Protein AF-H3BU22-F1 (afdb_monomer_lite)

Secondary structure (DSSP, 8-state):
--TTGGGTTTHHHHHHHHHHHHHHTTSHHHHHHHHHHHHHHHHHTPPPPPPHHHHHHHH-GGG-----------SSS-TTSHHHHHHHHHHHHHHHHHHHHHHHHH--

pLDDT: mean 73.36, std 15.88, range [46.72, 96.0]

Structure (mmCIF, N/CA/C/O backbone):
data_AF-H3BU22-F1
#
_entry.id   AF-H3BU22-F1
#
loop_
_atom_site.group_PDB
_atom_site.id
_atom_site.type_symbol
_atom_site.label_atom_id
_atom_site.label_alt_id
_atom_site.label_comp_id
_atom_site.label_asym_id
_atom_site.label_entity_id
_atom_site.label_seq_id
_atom_site.pdbx_PDB_ins_code
_atom_site.Cartn_x
_atom_site.Cartn_y
_atom_site.Cartn_z
_atom_site.occupancy
_atom_site.B_iso_or_equiv
_atom_site.auth_seq_id
_atom_site.auth_comp_id
_atom_site.auth_asym_id
_atom_site.auth_atom_id
_atom_site.pdbx_PDB_model_num
ATOM 1 N N . MET A 1 1 ? 21.567 -6.289 17.424 1.00 46.72 1 MET A N 1
ATOM 2 C CA . MET A 1 1 ? 20.933 -5.174 16.687 1.00 46.72 1 MET A CA 1
ATOM 3 C C . MET A 1 1 ? 22.020 -4.276 16.084 1.00 46.72 1 MET A C 1
ATOM 5 O O . MET A 1 1 ? 22.001 -3.082 16.297 1.00 46.72 1 MET A O 1
ATOM 9 N N . TRP A 1 2 ? 23.017 -4.881 15.425 1.00 53.62 2 TRP A N 1
ATOM 10 C CA . TRP A 1 2 ? 24.267 -4.221 14.996 1.00 53.62 2 TRP A CA 1
ATOM 11 C C . TRP A 1 2 ? 24.786 -4.763 13.646 1.00 53.62 2 TRP A C 1
ATOM 13 O O . TRP A 1 2 ? 25.824 -4.352 13.166 1.00 53.62 2 TRP A O 1
ATOM 23 N N . LEU A 1 3 ? 24.074 -5.715 13.027 1.00 56.16 3 LEU A N 1
ATOM 24 C CA . LEU A 1 3 ? 24.495 -6.381 11.785 1.00 56.16 3 LEU A CA 1
ATOM 25 C C . LEU A 1 3 ? 23.991 -5.672 10.514 1.00 56.16 3 LEU A C 1
ATOM 27 O O . LEU A 1 3 ? 24.391 -6.048 9.418 1.00 56.16 3 LEU A O 1
ATOM 31 N N . TRP A 1 4 ? 23.089 -4.692 10.649 1.00 56.75 4 TRP A N 1
ATOM 32 C CA . TRP A 1 4 ? 22.425 -4.026 9.521 1.00 56.75 4 TRP A CA 1
ATOM 33 C C . TRP A 1 4 ? 23.093 -2.695 9.147 1.00 56.75 4 TRP A C 1
ATOM 35 O O . TRP A 1 4 ? 23.207 -2.384 7.960 1.00 56.75 4 TRP A O 1
ATOM 45 N N . GLU A 1 5 ? 23.584 -1.935 10.132 1.00 57.72 5 GLU A N 1
ATOM 46 C CA . GLU A 1 5 ? 24.343 -0.701 9.900 1.00 57.72 5 GLU A CA 1
ATOM 47 C C . GLU A 1 5 ? 25.673 -0.930 9.157 1.00 57.72 5 GLU A C 1
ATOM 49 O O . GLU A 1 5 ? 25.984 -0.170 8.242 1.00 57.72 5 GLU A O 1
ATOM 54 N N . ASP A 1 6 ? 26.409 -2.005 9.462 1.00 60.94 6 ASP A N 1
ATOM 55 C CA . ASP A 1 6 ? 27.744 -2.249 8.885 1.00 60.94 6 ASP A CA 1
ATOM 56 C C . ASP A 1 6 ? 27.724 -2.726 7.415 1.00 60.94 6 ASP A C 1
ATOM 58 O O . ASP A 1 6 ? 28.759 -2.732 6.750 1.00 60.94 6 ASP A O 1
ATOM 62 N N . GLN A 1 7 ? 26.557 -3.105 6.870 1.00 58.91 7 GLN A N 1
ATOM 63 C CA . GLN A 1 7 ? 26.413 -3.641 5.501 1.00 58.91 7 GLN A CA 1
ATOM 64 C C . GLN A 1 7 ? 25.721 -2.687 4.508 1.00 58.91 7 GLN A C 1
ATOM 66 O O . GLN A 1 7 ? 25.407 -3.080 3.385 1.00 58.91 7 GLN A O 1
ATOM 71 N N . GLY A 1 8 ? 25.484 -1.424 4.880 1.00 62.59 8 GLY A N 1
ATOM 72 C CA . GLY A 1 8 ? 24.831 -0.450 3.989 1.00 62.59 8 GLY A CA 1
ATOM 73 C C . GLY A 1 8 ? 23.296 -0.529 3.962 1.00 62.59 8 GLY A C 1
ATOM 74 O O . GLY A 1 8 ? 22.656 0.021 3.062 1.00 62.59 8 GLY A O 1
ATOM 75 N N . GLY A 1 9 ? 22.691 -1.175 4.961 1.00 76.44 9 GLY A N 1
ATOM 76 C CA . GLY A 1 9 ? 21.257 -1.129 5.248 1.00 76.44 9 GLY A CA 1
ATOM 77 C C . GLY A 1 9 ? 20.309 -1.458 4.079 1.00 76.44 9 GLY A C 1
ATOM 78 O O . GLY A 1 9 ? 20.547 -2.355 3.277 1.00 76.44 9 GLY A O 1
ATOM 79 N N . LEU A 1 10 ? 19.190 -0.721 3.980 1.00 83.69 10 LEU A N 1
ATOM 80 C CA . LEU A 1 10 ? 18.141 -0.914 2.957 1.00 83.69 10 LEU A CA 1
ATOM 81 C C . LEU A 1 10 ? 18.550 -0.451 1.547 1.00 83.69 10 LEU A C 1
ATOM 83 O O . LEU A 1 10 ? 17.807 -0.673 0.591 1.00 83.69 10 LEU A O 1
ATOM 87 N N . LEU A 1 11 ? 19.709 0.193 1.398 1.00 85.06 11 LEU A N 1
ATOM 88 C CA . LEU A 1 11 ? 20.101 0.844 0.151 1.00 85.06 11 LEU A CA 1
ATOM 89 C C . LEU A 1 11 ? 20.372 -0.169 -0.968 1.00 85.06 11 LEU A C 1
ATOM 91 O O . LEU A 1 11 ? 19.943 0.049 -2.100 1.00 85.06 11 LEU A O 1
ATOM 95 N N . GLY A 1 12 ? 21.014 -1.295 -0.646 1.00 87.12 12 GLY A N 1
ATOM 96 C CA . GLY A 1 12 ? 21.253 -2.403 -1.577 1.00 87.12 12 GLY A CA 1
ATOM 97 C C . GLY A 1 12 ? 19.964 -2.986 -2.177 1.00 87.12 12 GLY A C 1
ATOM 98 O O . GLY 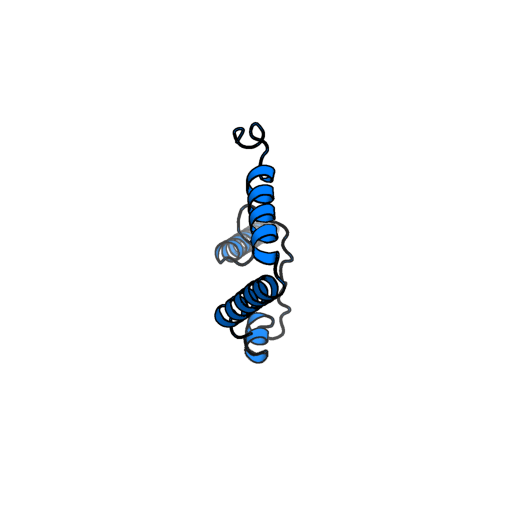A 1 12 ? 19.776 -2.900 -3.394 1.00 87.12 12 GLY A O 1
ATOM 99 N N . PRO A 1 13 ? 19.041 -3.536 -1.364 1.00 90.12 13 PRO A N 1
ATOM 100 C CA . PRO A 1 13 ? 17.792 -4.099 -1.877 1.00 90.12 13 PRO A CA 1
ATOM 101 C C . PRO A 1 13 ? 16.906 -3.047 -2.556 1.00 90.12 13 PRO A C 1
ATOM 103 O O . PRO A 1 13 ? 16.295 -3.341 -3.582 1.00 90.12 13 PRO A O 1
ATOM 106 N N . PHE A 1 14 ? 16.872 -1.810 -2.049 1.00 90.25 14 PHE A N 1
ATOM 107 C CA . PHE A 1 14 ? 16.133 -0.722 -2.691 1.00 90.25 14 PHE A CA 1
ATOM 108 C C . PHE A 1 14 ? 16.678 -0.402 -4.090 1.00 90.25 14 PHE A C 1
ATOM 110 O O . PHE A 1 14 ? 15.912 -0.327 -5.051 1.00 90.25 14 PHE A O 1
ATOM 117 N N . SER A 1 15 ? 18.001 -0.276 -4.224 1.00 91.25 15 SER A N 1
ATOM 118 C CA . SER A 1 15 ? 18.657 0.001 -5.509 1.00 91.25 15 SER A CA 1
ATOM 119 C C . SER A 1 15 ? 18.463 -1.142 -6.505 1.00 91.25 15 SER A C 1
ATOM 121 O O . SER A 1 15 ? 18.220 -0.899 -7.686 1.00 91.25 15 SER A O 1
ATOM 123 N N . PHE A 1 16 ? 18.512 -2.392 -6.035 1.00 92.00 16 PHE A N 1
ATOM 124 C CA . PHE A 1 16 ? 18.233 -3.565 -6.861 1.00 92.00 16 PHE A CA 1
ATOM 125 C C . PHE A 1 16 ? 16.795 -3.559 -7.400 1.00 92.00 16 PHE A C 1
ATOM 127 O O . PHE A 1 16 ? 16.590 -3.698 -8.606 1.00 92.00 16 PHE A O 1
ATOM 134 N N . LEU A 1 17 ? 15.803 -3.336 -6.531 1.00 94.44 17 LEU A N 1
ATOM 135 C CA . LEU A 1 17 ? 14.396 -3.244 -6.935 1.00 94.44 17 LEU A CA 1
ATOM 136 C C . LEU A 1 17 ? 14.160 -2.096 -7.921 1.00 94.44 17 LEU A C 1
ATOM 138 O O . LEU A 1 17 ? 13.443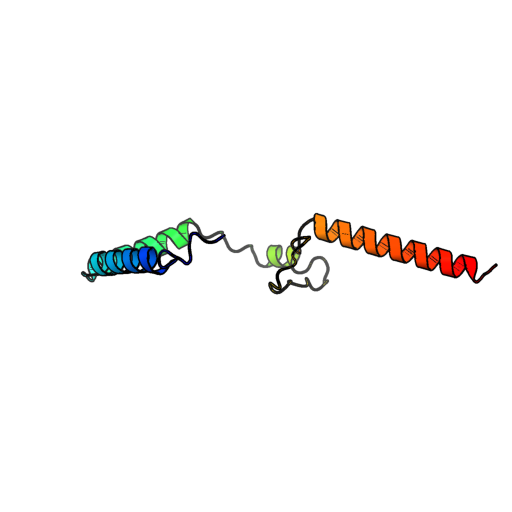 -2.276 -8.905 1.00 94.44 17 LEU A O 1
ATOM 1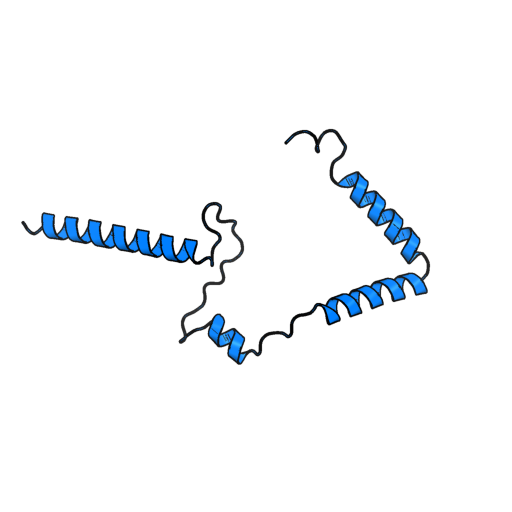42 N N . LEU A 1 18 ? 14.795 -0.943 -7.694 1.00 92.19 18 LEU A N 1
ATOM 143 C CA . LEU A 1 18 ? 14.733 0.197 -8.604 1.00 92.19 18 LEU A CA 1
ATOM 144 C C . LEU A 1 18 ? 15.294 -0.160 -9.987 1.00 92.19 18 LEU A C 1
ATOM 146 O O . LEU A 1 18 ? 14.674 0.159 -10.999 1.00 92.19 18 LEU A O 1
ATOM 150 N N . LEU A 1 19 ? 16.431 -0.856 -10.048 1.00 95.94 19 LEU A N 1
ATOM 151 C CA . LEU A 1 19 ? 17.042 -1.263 -11.313 1.00 95.94 19 LEU A CA 1
ATOM 152 C C . LEU A 1 19 ? 16.164 -2.262 -12.074 1.00 95.94 19 LEU A C 1
ATOM 154 O O . LEU A 1 19 ? 15.964 -2.104 -13.279 1.00 95.94 19 LEU A O 1
ATOM 158 N N . VAL A 1 20 ? 15.582 -3.243 -11.378 1.00 94.69 20 VAL A N 1
ATOM 159 C CA . VAL A 1 20 ? 14.605 -4.175 -11.966 1.00 94.69 20 VAL A CA 1
ATOM 160 C C . VAL A 1 20 ? 13.393 -3.414 -12.505 1.00 94.69 20 VAL A C 1
ATOM 162 O O . VAL A 1 20 ? 12.985 -3.643 -13.644 1.00 94.69 20 VAL A O 1
ATOM 165 N N . LEU A 1 21 ? 12.850 -2.468 -11.734 1.00 93.38 21 LEU A N 1
ATOM 166 C CA . LEU A 1 21 ? 11.709 -1.653 -12.149 1.00 93.38 21 LEU A CA 1
ATOM 167 C C . LEU A 1 21 ? 12.022 -0.833 -13.408 1.00 93.38 21 LEU A C 1
ATOM 169 O O . LEU A 1 21 ? 11.221 -0.819 -14.345 1.00 93.38 21 LEU A O 1
ATOM 173 N N . LEU A 1 22 ? 13.192 -0.193 -13.464 1.00 92.88 22 LEU A N 1
ATOM 174 C CA . LEU A 1 22 ? 13.649 0.569 -14.631 1.00 92.88 22 LEU A CA 1
ATOM 175 C C . LEU A 1 22 ? 13.843 -0.326 -15.861 1.00 92.88 22 LEU A C 1
ATOM 177 O O . LEU A 1 22 ? 13.520 0.076 -16.979 1.00 92.88 22 LEU A O 1
ATOM 181 N N . LEU A 1 23 ? 14.340 -1.551 -15.671 1.00 93.81 23 LEU A N 1
ATOM 182 C CA . LEU A 1 23 ? 14.543 -2.499 -16.764 1.00 93.81 23 LEU A CA 1
ATOM 183 C C . LEU A 1 23 ? 13.208 -3.008 -17.323 1.00 93.81 23 LEU A C 1
ATOM 185 O O . LEU A 1 23 ? 13.028 -3.070 -18.540 1.00 93.81 23 LEU A O 1
ATOM 189 N N . VAL A 1 24 ? 12.257 -3.322 -16.441 1.00 91.56 24 VAL A N 1
ATOM 190 C CA . VAL A 1 24 ? 10.916 -3.787 -16.818 1.00 91.56 24 VAL A CA 1
ATOM 191 C C . VAL A 1 24 ? 10.137 -2.683 -17.533 1.00 91.56 24 VAL A C 1
ATOM 193 O O . VAL A 1 24 ? 9.527 -2.944 -18.568 1.00 91.56 24 VAL A O 1
ATOM 196 N N . THR A 1 25 ? 10.201 -1.442 -17.047 1.00 93.06 25 THR A N 1
ATOM 197 C CA . THR A 1 25 ? 9.432 -0.300 -17.585 1.00 93.06 25 THR A CA 1
ATOM 198 C C . THR A 1 25 ? 10.087 0.398 -18.781 1.00 93.06 25 THR A C 1
ATOM 200 O O . THR A 1 25 ? 9.609 1.437 -19.232 1.00 93.06 25 THR A O 1
ATOM 203 N N . ARG A 1 26 ? 11.148 -0.182 -19.358 1.00 93.06 26 ARG A N 1
ATOM 204 C CA . ARG A 1 26 ? 11.879 0.407 -20.492 1.00 93.06 26 ARG A CA 1
ATOM 205 C C . ARG A 1 26 ? 11.037 0.560 -21.770 1.00 93.06 26 ARG A C 1
ATOM 207 O O . ARG A 1 26 ? 11.410 1.333 -22.647 1.00 93.06 26 ARG A O 1
ATOM 214 N N . SER A 1 27 ? 9.923 -0.169 -21.893 1.00 92.56 27 SER A N 1
ATOM 215 C CA . SER A 1 27 ? 8.940 0.002 -22.970 1.00 92.56 27 SER A CA 1
ATOM 216 C C . SER A 1 27 ? 7.632 0.586 -22.421 1.00 92.56 27 SER A C 1
ATOM 218 O O . SER A 1 27 ? 7.215 0.216 -21.316 1.00 92.56 27 SER A O 1
ATOM 220 N N . PRO A 1 28 ? 6.934 1.445 -23.189 1.00 89.56 28 PRO A N 1
ATOM 221 C CA . PRO A 1 28 ? 5.649 1.999 -22.763 1.00 89.56 28 PRO A CA 1
ATOM 222 C C . PRO A 1 28 ? 4.602 0.899 -22.545 1.00 89.56 28 PRO A C 1
ATOM 224 O O . PRO A 1 28 ? 3.798 0.986 -21.624 1.00 89.56 28 PRO A O 1
ATOM 227 N N . VAL A 1 29 ? 4.656 -0.179 -23.334 1.00 94.19 29 VAL A N 1
ATOM 228 C CA . VAL A 1 29 ? 3.755 -1.331 -23.197 1.00 94.19 29 VAL A CA 1
ATOM 229 C C . VAL A 1 29 ? 3.965 -2.028 -21.854 1.00 94.19 29 VAL A C 1
ATOM 231 O O . VAL A 1 29 ? 2.998 -2.275 -21.138 1.00 94.19 29 VAL A O 1
ATOM 234 N N . ASN A 1 30 ? 5.214 -2.297 -21.469 1.00 92.38 30 ASN A N 1
ATOM 235 C CA . ASN A 1 30 ? 5.514 -2.960 -20.201 1.00 92.38 30 ASN A CA 1
ATOM 236 C C . ASN A 1 30 ? 5.142 -2.083 -19.003 1.00 92.38 30 ASN A C 1
ATOM 238 O O . ASN A 1 30 ? 4.632 -2.596 -18.009 1.00 92.38 30 ASN A O 1
ATOM 242 N N . ALA A 1 31 ? 5.363 -0.768 -19.102 1.00 92.81 31 ALA A N 1
ATOM 243 C CA . ALA A 1 31 ? 4.936 0.176 -18.076 1.00 92.81 31 ALA A CA 1
ATOM 244 C C . ALA A 1 31 ? 3.408 0.143 -17.898 1.00 92.81 31 ALA A C 1
ATOM 246 O O . ALA A 1 31 ? 2.924 -0.014 -16.777 1.00 92.81 31 ALA A O 1
ATOM 247 N N . CYS A 1 32 ? 2.648 0.190 -18.997 1.00 94.62 32 CYS A N 1
ATOM 248 C CA . CYS A 1 32 ? 1.190 0.084 -18.955 1.00 94.62 32 CYS A CA 1
ATOM 249 C C . CYS A 1 32 ? 0.712 -1.256 -18.381 1.00 94.62 32 CYS A C 1
ATOM 251 O O . CYS A 1 32 ? -0.202 -1.267 -17.557 1.00 94.62 32 CYS A O 1
ATOM 253 N N . LEU A 1 33 ? 1.330 -2.374 -18.773 1.00 95.50 33 LEU A N 1
ATOM 254 C CA . LEU A 1 33 ? 0.995 -3.700 -18.246 1.00 95.50 33 LEU A CA 1
ATOM 255 C C . LEU A 1 33 ? 1.266 -3.794 -16.744 1.00 95.50 33 LEU A C 1
ATOM 257 O O . LEU A 1 33 ? 0.413 -4.278 -16.001 1.00 95.50 33 LEU A O 1
ATOM 261 N N . LEU A 1 34 ? 2.411 -3.288 -16.281 1.00 94.06 34 LEU A N 1
ATOM 262 C CA . LEU A 1 34 ? 2.760 -3.279 -14.864 1.00 94.06 34 LEU A CA 1
ATOM 263 C C . LEU A 1 34 ? 1.740 -2.461 -14.062 1.00 94.06 34 LEU A C 1
ATOM 265 O O . LEU A 1 34 ? 1.137 -2.985 -13.126 1.00 94.06 34 LEU A O 1
ATOM 269 N N . THR A 1 35 ? 1.479 -1.214 -14.459 1.00 93.75 35 THR A N 1
ATOM 270 C CA . THR A 1 35 ? 0.500 -0.349 -13.784 1.00 93.75 35 THR A CA 1
ATOM 271 C C . THR A 1 35 ? -0.912 -0.935 -13.827 1.00 93.75 35 THR A C 1
ATOM 273 O O . THR A 1 35 ? -1.600 -0.945 -12.807 1.00 93.75 35 THR A O 1
ATOM 276 N N . GLY A 1 36 ? -1.336 -1.474 -14.972 1.00 96.00 36 GLY A N 1
ATOM 277 C CA . GLY A 1 36 ? -2.631 -2.136 -15.117 1.00 96.00 36 GLY A CA 1
ATOM 278 C C . GLY A 1 36 ? -2.761 -3.356 -14.205 1.00 96.00 36 GLY A C 1
ATOM 279 O O . GLY A 1 36 ? -3.776 -3.511 -13.531 1.00 96.00 36 GLY A O 1
ATOM 280 N N . SER A 1 37 ? -1.715 -4.180 -14.111 1.00 94.56 37 SER A N 1
ATOM 281 C CA . SER A 1 37 ? -1.696 -5.346 -13.221 1.00 94.56 37 SER A CA 1
ATOM 282 C C . SER A 1 37 ? -1.780 -4.953 -11.743 1.00 94.56 37 SER A C 1
ATOM 284 O O . SER A 1 37 ? -2.575 -5.531 -11.005 1.00 94.56 37 SER A O 1
ATOM 286 N N . LEU A 1 38 ? -1.044 -3.917 -11.324 1.00 93.88 38 LEU A N 1
ATOM 287 C CA . LEU A 1 38 ? -1.109 -3.351 -9.974 1.00 93.88 38 LEU A CA 1
ATOM 288 C C . LEU A 1 38 ? -2.506 -2.815 -9.669 1.00 93.88 38 LEU A C 1
ATOM 290 O O . LEU A 1 38 ? -3.036 -3.059 -8.589 1.00 93.88 38 LEU A O 1
ATOM 294 N N . PHE A 1 39 ? -3.124 -2.124 -10.625 1.00 94.31 39 PHE A N 1
ATOM 295 C CA . PHE A 1 39 ? -4.482 -1.620 -10.474 1.00 94.31 39 PHE A CA 1
ATOM 296 C C . PHE A 1 39 ? -5.496 -2.756 -10.309 1.00 94.31 39 PHE A C 1
ATOM 298 O O . PHE A 1 39 ? -6.301 -2.730 -9.379 1.00 94.31 39 PHE A O 1
ATOM 305 N N . VAL A 1 40 ? -5.440 -3.779 -11.165 1.00 95.31 40 VAL A N 1
ATOM 306 C CA . VAL A 1 40 ? -6.310 -4.960 -11.055 1.00 95.31 40 VAL A CA 1
ATOM 307 C C . VAL A 1 40 ? -6.097 -5.660 -9.717 1.00 95.31 40 VAL A C 1
ATOM 309 O O . VAL A 1 40 ? -7.074 -5.974 -9.042 1.00 95.31 40 VAL A O 1
ATOM 312 N N . LEU A 1 41 ? -4.846 -5.839 -9.292 1.00 94.19 41 LEU A N 1
ATOM 313 C CA . LEU A 1 41 ? -4.510 -6.428 -8.000 1.00 94.19 41 LEU A CA 1
ATOM 314 C C . LEU A 1 41 ? -5.145 -5.623 -6.862 1.00 94.19 41 LEU A C 1
ATOM 316 O O . LEU A 1 41 ? -5.873 -6.188 -6.049 1.00 94.19 41 LEU A O 1
ATOM 320 N N . LEU A 1 42 ? -4.961 -4.301 -6.844 1.00 92.00 42 LEU A N 1
ATOM 321 C CA . LEU A 1 42 ? -5.592 -3.438 -5.846 1.00 92.00 42 LEU A CA 1
ATOM 322 C C . LEU A 1 42 ? -7.111 -3.589 -5.848 1.00 92.00 42 LEU A C 1
ATOM 324 O O . LEU A 1 42 ? -7.699 -3.626 -4.776 1.00 92.00 42 LEU A O 1
ATOM 328 N N . ARG A 1 43 ? -7.753 -3.706 -7.013 1.00 89.62 43 ARG A N 1
ATOM 329 C CA . ARG A 1 43 ? -9.209 -3.888 -7.110 1.00 89.62 43 ARG A CA 1
ATOM 330 C C . ARG A 1 43 ? -9.670 -5.254 -6.609 1.00 89.62 43 ARG A C 1
ATOM 332 O O . ARG A 1 43 ? -10.672 -5.305 -5.908 1.00 89.62 43 ARG A O 1
ATOM 339 N N . VAL A 1 44 ? -8.946 -6.327 -6.921 1.00 92.06 44 VAL A N 1
ATOM 340 C CA . VAL A 1 44 ? -9.259 -7.690 -6.453 1.00 92.06 44 VAL A CA 1
ATOM 341 C C . VAL A 1 44 ? -9.083 -7.810 -4.940 1.00 92.06 44 VAL A C 1
ATOM 343 O O . VAL A 1 44 ? -9.893 -8.451 -4.278 1.00 92.06 44 VAL A O 1
ATOM 346 N N . PHE A 1 45 ? -8.056 -7.166 -4.384 1.00 88.88 45 PHE A N 1
ATOM 347 C CA . PHE A 1 45 ? -7.783 -7.161 -2.944 1.00 88.88 45 PHE A CA 1
ATOM 348 C C . PHE A 1 45 ? -8.429 -5.983 -2.198 1.00 88.88 45 PHE A C 1
ATOM 350 O O . PHE A 1 45 ? -8.217 -5.827 -0.995 1.00 88.88 45 PHE A O 1
ATOM 357 N N . SER A 1 46 ? -9.219 -5.146 -2.877 1.00 80.69 46 SER A N 1
ATOM 358 C CA . SER A 1 46 ? -9.973 -4.081 -2.219 1.00 80.69 46 SER A CA 1
ATOM 359 C C . SER A 1 46 ? -11.153 -4.692 -1.487 1.00 80.69 46 SER A C 1
ATOM 361 O O . SER A 1 46 ? -12.024 -5.312 -2.092 1.00 80.69 46 SER A O 1
ATOM 363 N N . PHE A 1 47 ? -11.215 -4.464 -0.181 1.00 76.56 47 PHE A N 1
ATOM 364 C CA . PHE A 1 47 ? -12.431 -4.731 0.568 1.00 76.56 47 PHE A CA 1
ATOM 365 C C . PHE A 1 47 ? -13.524 -3.758 0.128 1.00 76.56 47 PHE A C 1
ATOM 367 O O . PHE A 1 47 ? -13.265 -2.567 -0.068 1.00 76.56 47 PHE A O 1
ATOM 374 N N . GLU A 1 48 ? -14.747 -4.268 -0.006 1.00 71.62 48 GLU A N 1
ATOM 375 C CA . GLU A 1 48 ? -15.932 -3.440 -0.204 1.00 71.62 48 GLU A CA 1
ATOM 376 C C . GLU A 1 48 ? -15.970 -2.382 0.917 1.00 71.62 48 GLU A C 1
ATOM 378 O O . GLU A 1 48 ? -15.940 -2.754 2.100 1.00 71.62 48 GLU A O 1
ATOM 383 N N . PRO A 1 49 ? -15.993 -1.072 0.603 1.00 67.12 49 PRO A N 1
ATOM 384 C CA . PRO A 1 49 ? -16.134 -0.060 1.635 1.00 67.12 49 PRO A CA 1
ATOM 385 C C . PRO A 1 49 ? -17.437 -0.326 2.392 1.00 67.12 49 PRO A C 1
ATOM 387 O O . PRO A 1 49 ? -18.510 -0.437 1.799 1.00 67.12 49 PRO A O 1
ATOM 390 N N . VAL A 1 50 ? -17.332 -0.469 3.715 1.00 65.19 50 VAL A N 1
ATOM 391 C CA . VAL A 1 50 ? -18.480 -0.774 4.573 1.00 65.19 50 VAL A CA 1
ATOM 392 C C . VAL A 1 50 ? -19.572 0.276 4.323 1.00 65.19 50 VAL A C 1
ATOM 394 O O . VAL A 1 50 ? -19.263 1.471 4.379 1.00 65.19 50 VAL A O 1
ATOM 397 N N . PRO A 1 51 ? -20.837 -0.127 4.075 1.00 73.56 51 PRO A N 1
ATOM 398 C CA . PRO A 1 51 ? -21.928 0.814 3.853 1.00 73.56 51 PRO A CA 1
ATOM 399 C C . PRO A 1 51 ? -21.952 1.866 4.958 1.00 73.56 51 PRO A C 1
ATOM 401 O O . PRO A 1 51 ? -21.831 1.515 6.136 1.00 73.56 51 PRO A O 1
ATOM 404 N N . SER A 1 52 ? -22.129 3.138 4.597 1.00 66.00 52 SER A N 1
ATOM 405 C CA . SER A 1 52 ? -22.059 4.270 5.533 1.00 66.00 52 SER A CA 1
ATOM 406 C C . SER A 1 52 ? -22.926 4.056 6.778 1.00 66.00 52 SER A C 1
ATOM 408 O O . SER A 1 52 ? -22.490 4.348 7.886 1.00 66.00 52 SER A O 1
ATOM 410 N N . CYS A 1 53 ? -24.098 3.430 6.636 1.00 65.00 53 CYS A N 1
ATOM 411 C CA . CYS A 1 53 ? -24.969 3.056 7.752 1.00 65.00 53 CYS A CA 1
ATOM 412 C C . CYS A 1 53 ? -24.304 2.106 8.768 1.00 65.00 53 CYS A C 1
ATOM 414 O O . CYS A 1 53 ? -24.475 2.288 9.971 1.00 65.00 53 CYS A O 1
ATOM 416 N N . ARG A 1 54 ? -23.530 1.107 8.316 1.00 62.62 54 ARG A N 1
ATOM 417 C CA . ARG A 1 54 ? -22.776 0.195 9.199 1.00 62.62 54 ARG A CA 1
ATOM 418 C C . ARG A 1 54 ? -21.503 0.848 9.733 1.00 62.62 54 ARG A C 1
ATOM 420 O O . ARG A 1 54 ? -21.163 0.639 10.892 1.00 62.62 54 ARG A O 1
ATOM 427 N N . ALA A 1 55 ? -20.832 1.671 8.927 1.00 63.19 55 ALA A N 1
ATOM 428 C CA . ALA A 1 55 ? -19.681 2.445 9.388 1.00 63.19 55 ALA A CA 1
ATOM 429 C C . ALA A 1 55 ? -20.082 3.386 10.537 1.00 63.19 55 ALA A C 1
ATOM 431 O O . ALA A 1 55 ? -19.389 3.449 11.546 1.00 63.19 55 ALA A O 1
ATOM 432 N N . LEU A 1 56 ? -21.249 4.032 10.446 1.00 60.03 56 LEU A N 1
ATOM 433 C CA . LEU A 1 56 ? -21.806 4.881 11.504 1.00 60.03 56 LEU A CA 1
ATOM 434 C C . LEU A 1 56 ? -22.211 4.105 12.762 1.00 60.03 56 LEU A C 1
ATOM 436 O O . LEU A 1 56 ? -22.124 4.652 13.853 1.00 60.03 56 LEU A O 1
ATOM 440 N N . GLN A 1 57 ? -22.601 2.833 12.659 1.00 63.47 57 GLN A N 1
ATOM 441 C CA . GLN A 1 57 ? -22.853 2.004 13.846 1.00 63.47 57 GLN A CA 1
ATOM 442 C C . GLN A 1 57 ? -21.566 1.698 14.625 1.00 63.47 57 GLN A C 1
ATOM 444 O O . GLN A 1 57 ? -21.611 1.584 15.848 1.00 63.47 57 GLN A O 1
ATOM 449 N N . VAL A 1 58 ? -20.426 1.599 13.932 1.00 61.81 58 VAL A N 1
ATOM 450 C CA . VAL A 1 58 ? -19.106 1.367 14.544 1.00 61.81 58 VAL A CA 1
ATOM 451 C C . VAL A 1 58 ? -18.461 2.677 15.016 1.00 61.81 58 VAL A C 1
ATOM 453 O O . VAL A 1 58 ? -17.914 2.729 16.113 1.00 61.81 58 VAL A O 1
ATOM 456 N N . LEU A 1 59 ? -18.557 3.745 14.220 1.00 61.16 59 LEU A N 1
ATOM 457 C CA . LEU A 1 59 ? -17.979 5.067 14.508 1.00 61.16 59 LEU A CA 1
ATOM 458 C C . LEU A 1 59 ? -18.866 5.933 15.418 1.00 61.16 59 LEU A C 1
ATOM 460 O O . LEU A 1 59 ? -18.412 6.906 16.011 1.00 61.16 59 LEU A O 1
ATOM 464 N N . LYS A 1 60 ? -20.160 5.636 15.526 1.00 55.88 60 LYS A N 1
ATOM 465 C CA . LYS A 1 60 ? -21.083 6.424 16.348 1.00 55.88 60 LYS A CA 1
ATOM 466 C C . LYS A 1 60 ? -22.197 5.562 16.952 1.00 55.88 60 LYS A C 1
ATOM 468 O O . LYS A 1 60 ? -23.382 5.808 16.708 1.00 55.88 60 LYS A O 1
ATOM 473 N N . PRO A 1 61 ? -21.867 4.547 17.773 1.00 54.88 61 PRO A N 1
ATOM 474 C CA . PRO A 1 61 ? -22.893 3.798 18.480 1.00 54.88 61 PRO A CA 1
ATOM 475 C C . PRO A 1 61 ? -23.627 4.745 19.447 1.00 54.88 61 PRO A C 1
ATOM 477 O O . PRO A 1 61 ? -23.069 5.177 20.456 1.00 54.88 61 PRO A O 1
ATOM 480 N N . ARG A 1 62 ? -24.898 5.058 19.147 1.00 58.75 62 ARG A N 1
ATOM 481 C CA . ARG A 1 62 ? -25.808 5.874 19.984 1.00 58.75 62 ARG A CA 1
ATOM 482 C C . ARG A 1 62 ? -25.347 7.320 20.216 1.00 58.75 62 ARG A C 1
ATOM 484 O O . ARG A 1 62 ? -25.295 7.774 21.355 1.00 58.75 62 ARG A O 1
ATOM 491 N N . ASP A 1 63 ? -24.985 8.023 19.145 1.00 57.66 63 ASP A N 1
ATOM 492 C CA . ASP A 1 63 ? -24.592 9.444 19.169 1.00 57.66 63 ASP A CA 1
ATOM 493 C C . ASP A 1 63 ? -23.339 9.800 19.982 1.00 57.66 63 ASP A C 1
ATOM 495 O O . ASP A 1 63 ? -22.974 10.973 20.075 1.00 57.66 63 ASP A O 1
ATOM 499 N N . ARG A 1 64 ? -22.598 8.811 20.487 1.00 55.59 64 ARG A N 1
ATOM 500 C CA . ARG A 1 64 ? -21.293 9.058 21.103 1.00 55.59 64 ARG A CA 1
ATOM 501 C C . ARG A 1 64 ? -20.225 9.196 20.026 1.00 55.59 64 ARG A C 1
ATOM 503 O O . ARG A 1 64 ? -20.112 8.343 19.153 1.00 55.59 64 ARG A O 1
ATOM 510 N N . ILE A 1 65 ? -19.450 10.274 20.099 1.00 52.69 65 ILE A N 1
ATOM 511 C CA . ILE A 1 65 ? -18.293 10.523 19.234 1.00 52.69 65 ILE A CA 1
ATOM 512 C C . ILE A 1 65 ? -17.289 9.380 19.448 1.00 52.69 65 ILE A C 1
ATOM 514 O O . ILE A 1 65 ? -16.786 9.220 20.561 1.00 52.69 65 ILE A O 1
ATOM 518 N N . SER A 1 66 ? -16.990 8.576 18.420 1.00 51.22 66 SER A N 1
ATOM 519 C CA . SER A 1 66 ? -15.828 7.686 18.486 1.00 51.22 66 SER A CA 1
ATOM 520 C C . SER A 1 66 ? -14.567 8.538 18.461 1.00 51.22 66 SER A C 1
ATOM 522 O O . SER A 1 66 ? -14.282 9.202 17.461 1.00 51.22 66 SER A O 1
ATOM 524 N N . ALA A 1 67 ? -13.796 8.509 19.542 1.00 55.19 67 ALA A N 1
ATOM 525 C CA . ALA A 1 67 ? -12.429 8.995 19.514 1.00 55.19 67 ALA A CA 1
ATOM 526 C C . ALA A 1 67 ? -11.607 8.037 18.638 1.00 55.19 67 ALA A C 1
ATOM 528 O O . ALA A 1 67 ? -11.300 6.916 19.040 1.00 55.19 67 ALA A O 1
ATOM 529 N N . ILE A 1 68 ? -11.301 8.453 17.410 1.00 56.28 68 ILE A N 1
ATOM 530 C CA . ILE A 1 68 ? -10.332 7.761 16.561 1.00 56.28 68 ILE A CA 1
ATOM 531 C C . ILE A 1 68 ? -8.954 8.175 17.073 1.00 56.28 68 ILE A C 1
ATOM 533 O O . ILE A 1 68 ? -8.540 9.319 16.891 1.00 56.28 68 ILE A O 1
ATOM 537 N N . ALA A 1 69 ? -8.260 7.257 17.743 1.00 52.16 69 ALA A N 1
ATOM 538 C CA . ALA A 1 69 ? -6.904 7.494 18.212 1.00 52.16 69 ALA A CA 1
ATOM 539 C C . ALA A 1 69 ? -5.950 7.646 17.014 1.00 52.16 69 ALA A C 1
ATOM 541 O O . ALA A 1 69 ? -5.695 6.711 16.248 1.00 52.16 69 ALA A O 1
ATOM 542 N N . HIS A 1 70 ? -5.453 8.864 16.822 1.00 48.34 70 HIS A N 1
ATOM 543 C CA . HIS A 1 70 ? -4.493 9.217 15.787 1.00 48.34 70 HIS A CA 1
ATOM 544 C C . HIS A 1 70 ? -3.087 8.733 16.198 1.00 48.34 70 HIS A C 1
ATOM 546 O O . HIS A 1 70 ? -2.357 9.445 16.876 1.00 48.34 70 HIS A O 1
ATOM 552 N N . ARG A 1 71 ? -2.757 7.487 15.814 1.00 54.00 71 ARG A N 1
ATOM 553 C CA . ARG A 1 71 ? -1.434 6.811 15.783 1.00 54.00 71 ARG A CA 1
ATOM 554 C C . ARG A 1 71 ? -0.283 7.506 16.541 1.00 54.00 71 ARG A C 1
ATOM 556 O O . ARG A 1 71 ? 0.643 8.024 15.922 1.00 54.00 71 ARG A O 1
ATOM 563 N N . GLY A 1 72 ? -0.313 7.420 17.870 1.00 47.88 72 GLY A N 1
ATOM 564 C CA . GLY A 1 72 ? 0.750 7.884 18.769 1.00 47.88 72 GLY A CA 1
ATOM 565 C C . GLY A 1 72 ? 1.505 6.777 19.515 1.00 47.88 72 GLY A C 1
ATOM 566 O O . GLY A 1 72 ? 2.058 7.062 20.563 1.00 47.88 72 GLY A O 1
ATOM 567 N N . GLY A 1 73 ? 1.518 5.531 19.018 1.00 50.72 73 GLY A N 1
ATOM 568 C CA . GLY A 1 73 ? 2.415 4.473 19.514 1.00 50.72 73 GLY A CA 1
ATOM 569 C C . GLY A 1 73 ? 2.333 4.183 21.021 1.00 50.72 73 GLY A C 1
ATOM 570 O O . GLY A 1 73 ? 3.308 4.392 21.732 1.00 50.72 73 GLY A O 1
ATOM 571 N N . SER A 1 74 ? 1.202 3.670 21.513 1.00 48.22 74 SER A N 1
ATOM 572 C CA . SER A 1 74 ? 1.111 3.167 22.893 1.00 48.22 74 SER A CA 1
ATOM 573 C C .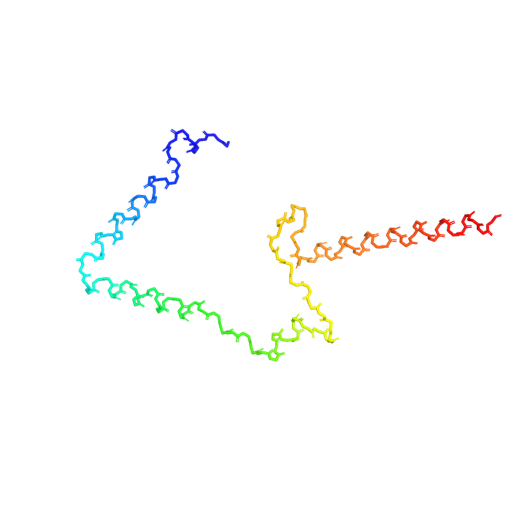 SER A 1 74 ? 1.815 1.808 23.018 1.00 48.22 74 SER A C 1
ATOM 575 O O . SER A 1 74 ? 1.494 0.867 22.289 1.00 48.22 74 SER A O 1
ATOM 577 N N . HIS A 1 75 ? 2.813 1.738 23.901 1.00 54.47 75 HIS A N 1
ATOM 578 C CA . HIS A 1 75 ? 3.825 0.677 23.951 1.00 54.47 75 HIS A CA 1
ATOM 579 C C . HIS A 1 75 ? 3.392 -0.574 24.747 1.00 54.47 75 HIS A C 1
ATOM 581 O O . HIS A 1 75 ? 3.891 -1.659 24.466 1.00 54.47 75 HIS A O 1
ATOM 587 N N . ASP A 1 76 ? 2.432 -0.456 25.676 1.00 56.59 76 ASP A N 1
ATOM 588 C CA . ASP A 1 76 ? 2.075 -1.554 26.601 1.00 56.59 76 ASP A CA 1
ATOM 589 C C . ASP A 1 76 ? 0.658 -2.128 26.415 1.00 56.59 76 ASP A C 1
ATOM 591 O O . ASP A 1 76 ? 0.379 -3.250 26.837 1.00 56.59 76 ASP A O 1
ATOM 595 N N . ALA A 1 77 ? -0.239 -1.428 25.718 1.00 50.69 77 ALA A N 1
ATOM 596 C CA . ALA A 1 77 ? -1.508 -1.995 25.266 1.00 50.69 77 ALA A CA 1
ATOM 597 C C . ALA A 1 77 ? -1.969 -1.258 24.000 1.00 50.69 77 ALA A C 1
ATOM 599 O O . ALA A 1 77 ? -2.329 -0.082 24.090 1.00 50.69 77 ALA A O 1
ATOM 600 N N . PRO A 1 78 ? -1.978 -1.906 22.817 1.00 56.62 78 PRO A N 1
ATOM 601 C CA . PRO A 1 78 ? -2.392 -1.242 21.590 1.00 56.62 78 PRO A CA 1
ATOM 602 C C . PRO A 1 78 ? -3.823 -0.720 21.740 1.00 56.62 78 PRO A C 1
ATOM 604 O O . PRO A 1 78 ? -4.758 -1.469 22.054 1.00 56.62 78 PRO A O 1
ATOM 607 N N . GLU A 1 79 ? -3.968 0.588 21.551 1.00 48.22 79 GLU A N 1
ATOM 608 C CA . GLU A 1 79 ? -5.225 1.318 21.662 1.00 48.22 79 GLU A CA 1
ATOM 609 C C . GLU A 1 79 ? -6.255 0.684 20.715 1.00 48.22 79 GLU A C 1
ATOM 611 O O . GLU A 1 79 ? -5.981 0.473 19.534 1.00 48.22 79 GLU A O 1
ATOM 616 N N . ASN A 1 80 ? -7.433 0.351 21.249 1.00 55.84 80 ASN A N 1
ATOM 617 C CA . ASN A 1 80 ? -8.510 -0.443 20.625 1.00 55.84 80 ASN A CA 1
ATOM 618 C C . ASN A 1 80 ? -8.408 -1.970 20.737 1.00 55.84 80 ASN A C 1
ATOM 620 O O . ASN A 1 80 ? -9.182 -2.684 20.099 1.00 55.84 80 ASN A O 1
ATOM 624 N N . THR A 1 81 ? -7.539 -2.503 21.593 1.00 60.00 81 THR A N 1
ATOM 625 C CA . THR A 1 81 ? -7.669 -3.902 22.020 1.00 60.00 81 THR A CA 1
ATOM 626 C C . THR A 1 81 ? -8.539 -4.043 23.265 1.00 60.00 81 THR A C 1
ATOM 628 O O . THR A 1 81 ? -8.624 -3.153 24.114 1.00 60.00 81 THR A O 1
ATOM 631 N N . LEU A 1 82 ? -9.162 -5.218 23.414 1.00 63.34 82 LEU A N 1
ATOM 632 C CA . LEU A 1 82 ? -9.856 -5.604 24.647 1.00 63.34 82 LEU A CA 1
ATOM 633 C C . LEU A 1 82 ? -8.954 -5.463 25.885 1.00 63.34 82 LEU A C 1
ATOM 635 O O . LEU A 1 82 ? -9.469 -5.227 26.974 1.00 63.34 82 LEU A O 1
ATOM 639 N N . ALA A 1 83 ? -7.633 -5.583 25.722 1.00 65.12 83 ALA A N 1
ATOM 640 C CA . ALA A 1 83 ? -6.655 -5.382 26.785 1.00 65.12 83 ALA A CA 1
ATOM 641 C C . ALA A 1 83 ? -6.660 -3.935 27.306 1.00 65.12 83 ALA A C 1
ATOM 643 O O . ALA A 1 83 ? -6.838 -3.738 28.506 1.00 65.12 83 ALA A O 1
ATOM 644 N N . ALA A 1 84 ? -6.600 -2.935 26.420 1.00 65.06 84 ALA A N 1
ATOM 645 C CA . ALA A 1 84 ? -6.655 -1.521 26.805 1.00 65.06 84 ALA A CA 1
ATOM 646 C C . ALA A 1 84 ? -7.979 -1.161 27.511 1.00 65.06 84 ALA A C 1
ATOM 648 O O . ALA A 1 84 ? -7.986 -0.486 28.539 1.00 65.06 84 ALA A O 1
ATOM 649 N N . ILE A 1 85 ? -9.113 -1.686 27.023 1.00 70.00 85 ILE A N 1
ATOM 650 C CA . ILE A 1 85 ? -10.430 -1.476 27.658 1.00 70.00 85 ILE A CA 1
ATOM 651 C C . ILE A 1 85 ? -10.488 -2.119 29.052 1.00 70.00 85 ILE A C 1
ATOM 653 O O . ILE A 1 85 ? -11.058 -1.545 29.983 1.00 70.00 85 ILE A O 1
ATOM 657 N N . ARG A 1 86 ? -9.919 -3.320 29.211 1.00 75.19 86 ARG A N 1
ATOM 658 C CA . ARG A 1 86 ? -9.856 -4.002 30.512 1.00 75.19 86 ARG A CA 1
ATOM 659 C C . ARG A 1 86 ? -8.972 -3.242 31.495 1.00 75.19 86 ARG A C 1
ATOM 661 O O . ARG A 1 86 ? -9.369 -3.102 32.646 1.00 75.19 86 ARG A O 1
ATOM 668 N N . GLN A 1 87 ? -7.839 -2.717 31.041 1.00 74.62 87 GLN A N 1
ATOM 669 C CA . GLN A 1 87 ? -6.917 -1.952 31.874 1.00 74.62 87 GLN A CA 1
ATOM 670 C C . GLN A 1 87 ? -7.554 -0.659 32.390 1.00 74.62 87 GLN A C 1
ATOM 672 O O . GLN A 1 87 ? -7.586 -0.450 33.599 1.00 74.62 87 GLN A O 1
ATOM 677 N N . LEU A 1 88 ? -8.187 0.126 31.512 1.00 74.12 88 LEU A N 1
ATOM 678 C CA . LEU A 1 88 ? -8.912 1.341 31.910 1.00 74.12 88 LEU A CA 1
ATOM 679 C C . LEU A 1 88 ? -10.044 1.054 32.907 1.00 74.12 88 LEU A C 1
ATOM 681 O O . LEU A 1 88 ? -10.274 1.829 33.834 1.00 74.12 88 LEU A O 1
ATOM 685 N N . ARG A 1 89 ? -10.749 -0.077 32.750 1.00 74.06 89 ARG A N 1
ATOM 686 C CA . ARG A 1 89 ? -11.781 -0.499 33.710 1.00 74.06 89 ARG A CA 1
ATOM 687 C C . ARG A 1 89 ? -11.183 -0.817 35.080 1.00 74.06 89 ARG A C 1
ATOM 689 O O . ARG A 1 89 ? -11.767 -0.432 36.088 1.00 74.06 89 ARG A O 1
ATOM 696 N N . MET A 1 90 ? -10.052 -1.522 35.121 1.00 76.19 90 MET A N 1
ATOM 697 C CA . MET A 1 90 ? -9.378 -1.827 36.386 1.00 76.19 90 MET A CA 1
ATOM 698 C C . MET A 1 90 ? -8.876 -0.556 37.071 1.00 76.19 90 MET A C 1
ATOM 700 O O . MET A 1 90 ? -9.065 -0.408 38.277 1.00 76.19 90 MET A O 1
ATOM 704 N N . GLU A 1 91 ? -8.326 0.384 36.304 1.00 77.25 91 GLU A N 1
ATOM 705 C CA . GLU A 1 91 ? -7.875 1.678 36.817 1.00 77.25 91 GLU A CA 1
ATOM 706 C C . GLU A 1 91 ? -9.034 2.490 37.409 1.00 77.25 91 GLU A C 1
ATOM 708 O O . GLU A 1 91 ? -8.960 2.920 38.558 1.00 77.25 91 GLU A O 1
ATOM 713 N N . GLN A 1 92 ? -10.151 2.633 36.684 1.00 75.44 92 GLN A N 1
ATOM 714 C CA . GLN A 1 92 ? -11.340 3.327 37.200 1.00 75.44 92 GLN A CA 1
ATOM 715 C C . GLN A 1 92 ? -11.892 2.682 38.471 1.00 75.44 92 GLN A C 1
ATOM 717 O O . GLN A 1 92 ? -12.302 3.385 39.397 1.00 75.44 92 GLN A O 1
ATOM 722 N N . GLN A 1 93 ? -11.904 1.350 38.533 1.00 76.69 93 GLN A N 1
ATOM 723 C CA . GLN A 1 93 ? -12.378 0.645 39.713 1.00 76.69 93 GLN A CA 1
ATOM 724 C C . GLN A 1 93 ? -11.459 0.928 40.904 1.00 76.69 93 GLN A C 1
ATOM 726 O O . GLN A 1 93 ? -11.963 1.326 41.952 1.00 76.69 93 GLN A O 1
ATOM 731 N N . ALA A 1 94 ? -10.137 0.833 40.736 1.00 80.44 94 ALA A N 1
ATOM 732 C CA . ALA A 1 94 ? -9.171 1.165 41.783 1.00 80.44 94 ALA A CA 1
ATOM 733 C C . ALA A 1 94 ? -9.360 2.595 42.321 1.00 80.44 94 ALA A C 1
ATOM 735 O O . ALA A 1 94 ? -9.424 2.773 43.537 1.00 80.44 94 ALA A O 1
ATOM 736 N N . TRP A 1 95 ? -9.553 3.580 41.436 1.00 80.50 95 TRP A N 1
ATOM 737 C CA . TRP A 1 95 ? -9.850 4.964 41.824 1.00 80.50 95 TRP A CA 1
ATOM 738 C C . TRP A 1 95 ? -11.173 5.114 42.584 1.00 80.50 95 TRP A C 1
ATOM 740 O O . TRP A 1 95 ? -11.257 5.897 43.526 1.00 80.50 95 TRP A O 1
ATOM 750 N N . SER A 1 96 ? -12.209 4.350 42.227 1.00 79.25 96 SER A N 1
ATOM 751 C CA . SER A 1 96 ? -13.478 4.375 42.967 1.00 79.25 96 SER A CA 1
ATOM 752 C C . SER A 1 96 ? -13.342 3.812 44.387 1.00 79.25 96 SER A C 1
ATOM 754 O O . SER A 1 96 ? -13.901 4.375 45.328 1.00 79.25 96 SER A O 1
ATOM 756 N N . TRP A 1 97 ? -12.549 2.749 44.565 1.00 75.12 97 TRP A N 1
ATOM 757 C CA . TRP A 1 97 ? -12.296 2.140 45.873 1.00 75.12 97 TRP A CA 1
ATOM 758 C C . TRP A 1 97 ? -11.472 3.055 46.773 1.00 75.12 97 TRP A C 1
ATOM 760 O O . TRP A 1 97 ? -11.821 3.235 47.939 1.00 75.12 97 TRP A O 1
ATOM 770 N N . THR A 1 98 ? -10.411 3.668 46.244 1.00 76.50 98 THR A N 1
ATOM 771 C CA . THR A 1 98 ? -9.589 4.611 47.015 1.00 76.50 98 THR A CA 1
ATOM 772 C C . THR A 1 98 ? -10.382 5.843 47.430 1.00 76.50 98 THR A C 1
ATOM 774 O O . THR A 1 98 ? -10.268 6.282 48.574 1.00 76.50 98 THR A O 1
ATOM 777 N N . LEU A 1 99 ? -11.242 6.360 46.552 1.00 76.94 99 LEU A N 1
ATOM 778 C CA . LEU A 1 99 ? -12.097 7.504 46.862 1.00 76.94 99 LEU A CA 1
ATOM 779 C C . LEU A 1 99 ? -13.173 7.150 47.902 1.00 76.94 99 LEU A C 1
ATOM 781 O O . LEU A 1 99 ? -13.426 7.936 48.812 1.00 76.94 99 LEU A O 1
ATOM 785 N N . SER A 1 100 ? -13.746 5.943 47.830 1.00 79.31 100 SER A N 1
ATOM 786 C CA . SER A 1 100 ? -14.698 5.454 48.833 1.00 79.31 100 SER A CA 1
ATOM 787 C C . SER A 1 100 ? -14.044 5.271 50.205 1.00 79.31 100 SER A C 1
ATOM 789 O O . SER A 1 100 ? -14.640 5.670 51.199 1.00 79.31 100 SER A O 1
ATOM 791 N N . LEU A 1 101 ? -12.821 4.730 50.262 1.00 80.06 101 LEU A N 1
ATOM 792 C CA . LEU A 1 101 ? -12.054 4.577 51.504 1.00 80.06 101 LEU A CA 1
ATOM 793 C C . LEU A 1 101 ? -11.715 5.929 52.143 1.00 80.06 101 LEU A C 1
ATOM 795 O O . LEU A 1 101 ? -11.875 6.088 53.353 1.00 80.06 101 LEU A O 1
ATOM 799 N N . LEU A 1 102 ? -11.300 6.909 51.333 1.00 76.44 102 LEU A N 1
ATOM 800 C CA . LEU A 1 102 ? -11.045 8.279 51.787 1.00 76.44 102 LEU A CA 1
A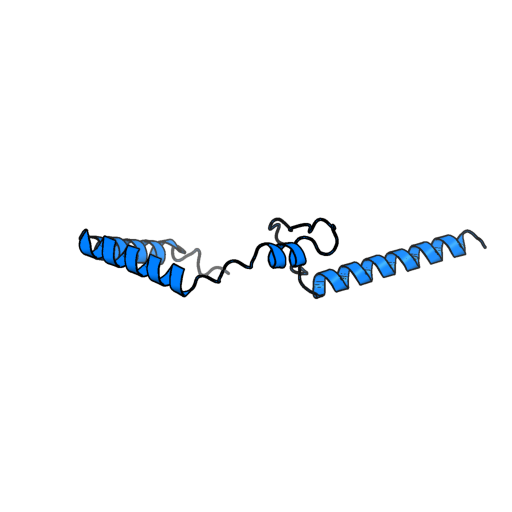TOM 801 C C . LEU A 1 102 ? -12.301 8.928 52.374 1.00 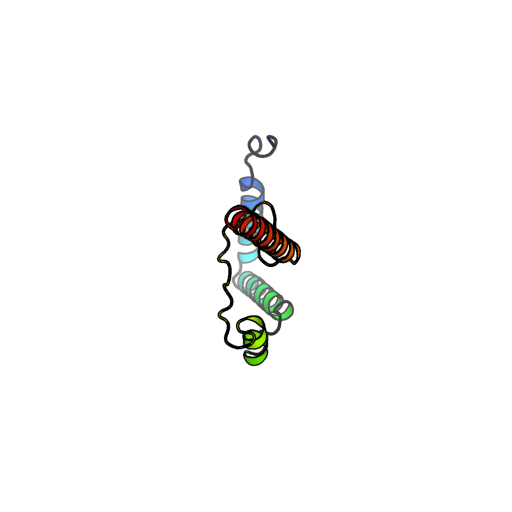76.44 102 LEU A C 1
ATOM 803 O O . LEU A 1 102 ? -12.232 9.521 53.446 1.00 76.44 102 LEU A O 1
ATOM 807 N N . LEU A 1 103 ? -13.450 8.782 51.711 1.00 75.25 103 LEU A N 1
ATOM 808 C CA . LEU A 1 103 ? -14.715 9.341 52.192 1.00 75.25 103 LEU A CA 1
ATOM 809 C C . LEU A 1 103 ? -15.203 8.656 53.474 1.00 75.25 103 LEU A C 1
ATOM 811 O O . LEU A 1 103 ? -15.627 9.345 54.397 1.00 75.25 103 LEU A O 1
ATOM 815 N N . THR A 1 104 ? -15.099 7.327 53.580 1.00 74.19 104 THR A N 1
ATOM 816 C CA . THR A 1 104 ? -15.469 6.609 54.813 1.00 74.19 104 THR A CA 1
ATOM 817 C C . THR A 1 104 ? -14.511 6.879 55.972 1.00 74.19 104 THR A C 1
ATOM 819 O O . THR A 1 104 ? -14.946 6.878 57.116 1.00 74.19 104 THR A O 1
ATOM 822 N N . GLY A 1 105 ? -13.230 7.143 55.692 1.00 64.31 105 GLY A N 1
ATOM 823 C CA . GLY A 1 105 ? -12.242 7.515 56.709 1.00 64.31 105 GLY A CA 1
ATOM 824 C C . GLY A 1 105 ? -12.367 8.962 57.199 1.00 64.31 105 GLY A C 1
ATOM 825 O O . GLY A 1 105 ? -11.963 9.249 58.316 1.00 64.31 105 GLY A O 1
ATOM 826 N N . PHE A 1 106 ? -12.940 9.862 56.393 1.00 55.59 106 PHE A N 1
ATOM 827 C CA . PHE A 1 106 ? -13.233 11.252 56.781 1.00 55.59 106 PHE A CA 1
ATOM 828 C C . PHE A 1 106 ? -14.564 11.419 57.534 1.00 55.59 106 PHE A C 1
ATOM 830 O O . PHE A 1 106 ? -14.780 12.451 58.164 1.00 55.59 106 PHE A O 1
ATOM 837 N N . LEU A 1 107 ? -15.470 10.442 57.427 1.00 55.06 107 LEU A N 1
ATOM 838 C CA . LEU A 1 107 ? -16.799 10.443 58.053 1.00 55.06 107 LEU A CA 1
ATOM 839 C C . LEU A 1 107 ? -16.853 9.670 59.387 1.00 55.06 107 LEU A C 1
ATOM 841 O O . LEU A 1 107 ? -17.945 9.490 59.926 1.00 55.06 107 LEU A O 1
ATOM 845 N N . SER A 1 108 ? -15.706 9.220 59.908 1.00 51.97 108 SER A N 1
ATOM 846 C CA . SER A 1 108 ? -15.569 8.557 61.212 1.00 51.97 108 SER A CA 1
ATOM 847 C C . SER A 1 108 ? -14.758 9.398 62.186 1.00 51.97 108 SER A C 1
ATOM 849 O O . SER A 1 108 ? -14.969 9.176 63.398 1.00 51.97 108 SER A O 1
#

Sequence (108 aa):
MWLWEDQGGLLGPFSFLLLVLLLVTRSPVNACLLTGSLFVLLRVFSFEPVPSCRALQVLKPRDRISAIAHRGGSHDAPENTLAAIRQLRMEQQAWSWTLSLLLTGFLS

InterPro domains:
  IPR017946 PLC-like phosphodiesterase, TIM beta/alpha-barrel domain superfamily [G3DSA:3.20.20.190] (55-97)
  IPR017946 PLC-like phosphodiesterase, TIM beta/alpha-barrel domain superfamily [SSF51695] (67-86)
  IPR030395 Glycerophosphodiester phosphodiesterase domain [PS51704] (65-108)

Foldseek 3Di:
DPPQVVPPHCPVVVVVVVVVVCVQPVDVVSVCVVVVVVVVVCVVPDDDDDPPVVVCCVCQVPNDGRPPPDDPDDPPDPPPDPVVVVVVVVVVVVVVVVVVVVVVVVVD

Radius of gyration: 26.59 Å; chains: 1; bounding box: 54×19×84 Å

Organism: Homo sapiens (NCBI:txid9606)